Protein AF-A0A920SGZ5-F1 (afdb_monomer)

Structure (mmCIF, N/CA/C/O backbone):
data_AF-A0A920SGZ5-F1
#
_entry.id   AF-A0A920SGZ5-F1
#
loop_
_atom_site.group_PDB
_atom_site.id
_atom_site.type_symbol
_atom_site.label_atom_id
_atom_site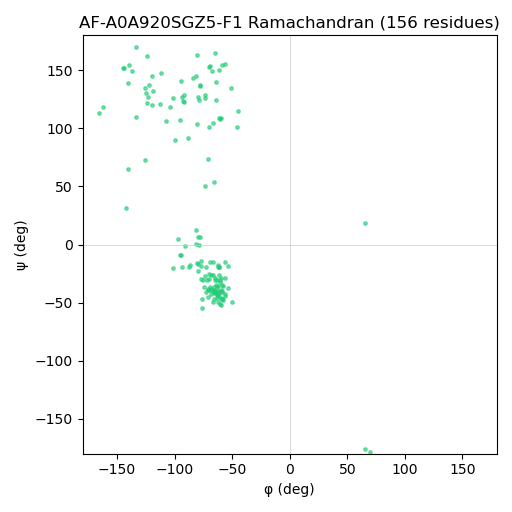.label_alt_id
_atom_site.label_comp_id
_atom_site.label_asym_id
_atom_site.label_entity_id
_atom_site.label_seq_id
_atom_site.pdbx_PDB_ins_code
_atom_site.Cartn_x
_atom_site.Cartn_y
_atom_site.Cartn_z
_atom_site.occupancy
_atom_site.B_iso_or_equiv
_atom_site.auth_seq_id
_atom_site.auth_comp_id
_atom_site.auth_asym_id
_atom_site.auth_atom_id
_atom_site.pdbx_PDB_model_num
ATOM 1 N N . MET A 1 1 ? 8.264 17.677 -46.700 1.00 37.19 1 MET A N 1
ATOM 2 C CA . MET A 1 1 ? 8.851 17.527 -45.348 1.00 37.19 1 MET A CA 1
ATOM 3 C C . MET A 1 1 ? 8.557 16.107 -44.858 1.00 37.19 1 MET A C 1
ATOM 5 O O . MET A 1 1 ? 7.499 15.854 -44.300 1.00 37.19 1 MET A O 1
ATOM 9 N N . GLY A 1 2 ? 9.407 15.138 -45.214 1.00 44.81 2 GLY A N 1
ATOM 10 C CA . GLY A 1 2 ? 9.166 13.717 -44.932 1.00 44.81 2 GLY A CA 1
ATOM 11 C C . GLY A 1 2 ? 9.522 13.365 -43.489 1.00 44.81 2 GLY A C 1
ATOM 12 O O . GLY A 1 2 ? 10.629 13.657 -43.044 1.00 44.81 2 GLY A O 1
ATOM 13 N N . ARG A 1 3 ? 8.592 12.747 -42.750 1.00 47.94 3 ARG A N 1
ATOM 14 C CA . ARG A 1 3 ? 8.849 12.191 -41.411 1.00 47.94 3 ARG A CA 1
ATOM 15 C C . ARG A 1 3 ? 9.943 11.124 -41.512 1.00 47.94 3 ARG A C 1
ATOM 17 O O . ARG A 1 3 ? 9.687 10.029 -42.004 1.00 47.94 3 ARG A O 1
ATOM 24 N N . TRP A 1 4 ? 11.136 11.419 -41.005 1.00 43.47 4 TRP A N 1
ATOM 25 C CA . TRP A 1 4 ? 12.161 10.408 -40.745 1.00 43.47 4 TRP A CA 1
ATOM 26 C C . TRP A 1 4 ? 11.648 9.506 -39.609 1.00 43.47 4 TRP A C 1
ATOM 28 O O . TRP A 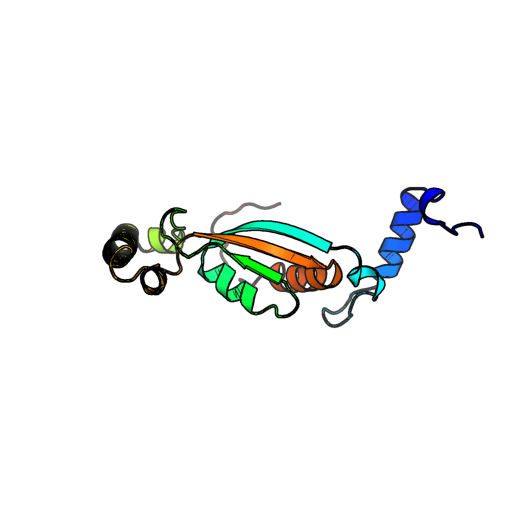1 4 ? 11.567 9.940 -38.460 1.00 43.47 4 TRP A O 1
ATOM 38 N N . ASN A 1 5 ? 11.206 8.284 -39.925 1.00 50.12 5 ASN A N 1
ATOM 39 C CA . ASN A 1 5 ? 10.776 7.295 -38.929 1.00 50.12 5 ASN A CA 1
ATOM 40 C C . ASN A 1 5 ? 11.545 5.973 -39.121 1.00 50.12 5 ASN A C 1
ATOM 42 O O . ASN A 1 5 ? 10.969 4.993 -39.601 1.00 50.12 5 ASN A O 1
ATOM 46 N N . PRO A 1 6 ? 12.844 5.937 -38.768 1.00 56.31 6 PRO A N 1
ATOM 47 C CA . PRO A 1 6 ? 13.728 4.792 -39.015 1.00 56.31 6 PRO A CA 1
ATOM 48 C C . PRO A 1 6 ? 13.273 3.515 -38.293 1.00 56.31 6 PRO A C 1
ATOM 50 O O . PRO A 1 6 ? 13.633 2.416 -38.695 1.00 56.31 6 PRO A O 1
ATOM 53 N N . GLY A 1 7 ? 12.430 3.626 -37.260 1.00 57.06 7 GLY A N 1
ATOM 54 C CA . GLY A 1 7 ? 11.961 2.471 -36.498 1.00 57.06 7 GLY A CA 1
ATOM 55 C C . GLY A 1 7 ? 11.033 1.533 -37.276 1.00 57.06 7 GLY A C 1
ATOM 56 O O . GLY A 1 7 ? 10.980 0.349 -36.956 1.00 57.06 7 GLY A O 1
ATOM 57 N N . ARG A 1 8 ? 10.308 2.012 -38.300 1.00 59.59 8 ARG A N 1
ATOM 58 C CA . ARG A 1 8 ? 9.318 1.192 -39.029 1.00 59.59 8 ARG A CA 1
ATOM 59 C C . ARG A 1 8 ? 9.939 0.150 -39.966 1.00 59.59 8 ARG A C 1
ATOM 61 O O . ARG A 1 8 ? 9.302 -0.873 -40.179 1.00 59.59 8 ARG A O 1
ATOM 68 N N . SER A 1 9 ? 11.148 0.385 -40.471 1.00 70.19 9 SER A N 1
ATOM 69 C CA . SER A 1 9 ? 11.858 -0.511 -41.398 1.00 70.19 9 SER A CA 1
ATOM 70 C C . SER A 1 9 ? 12.819 -1.487 -40.716 1.00 70.19 9 SER A C 1
ATOM 72 O O . SER A 1 9 ? 13.324 -2.383 -41.377 1.00 70.19 9 SER A O 1
ATOM 74 N N . MET A 1 10 ? 13.074 -1.327 -39.414 1.00 77.00 10 MET A N 1
ATOM 75 C CA . MET A 1 10 ? 13.952 -2.224 -38.660 1.00 77.00 10 MET A CA 1
ATOM 76 C C . MET A 1 10 ? 13.248 -3.535 -38.312 1.00 77.00 10 MET A C 1
ATOM 78 O O . MET A 1 10 ? 12.111 -3.534 -37.821 1.00 77.00 10 MET A O 1
ATOM 82 N N . THR A 1 11 ? 13.969 -4.635 -38.484 1.00 81.62 11 THR A N 1
ATOM 83 C CA . THR A 1 11 ? 13.609 -5.954 -37.960 1.00 81.62 11 THR A CA 1
ATOM 84 C C . THR A 1 11 ? 13.621 -5.960 -36.425 1.00 81.62 11 THR A C 1
ATOM 86 O O . THR A 1 11 ? 14.153 -5.056 -35.772 1.00 81.62 11 THR A O 1
ATOM 89 N N . VAL A 1 12 ? 13.012 -6.981 -35.814 1.00 81.19 12 VAL A N 1
ATOM 90 C CA . VAL A 1 12 ? 12.984 -7.128 -34.346 1.00 81.19 12 VAL A CA 1
ATOM 91 C C . VAL A 1 12 ? 14.404 -7.207 -33.769 1.00 81.19 12 VAL A C 1
ATOM 93 O O . VAL A 1 12 ? 14.684 -6.541 -32.775 1.00 81.19 12 VAL A O 1
ATOM 96 N N . GLU A 1 13 ? 15.314 -7.925 -34.429 1.00 79.44 13 GLU A N 1
ATOM 97 C CA . GLU A 1 13 ? 16.715 -8.071 -34.003 1.00 79.44 13 GLU A CA 1
ATOM 98 C C . GLU A 1 13 ? 17.506 -6.757 -34.044 1.00 79.44 13 GLU A C 1
ATOM 100 O O . GLU A 1 13 ? 18.239 -6.423 -33.107 1.00 79.44 13 GLU A O 1
ATOM 105 N N . GLU A 1 14 ? 17.310 -5.939 -35.079 1.00 78.56 14 GLU A N 1
ATOM 106 C CA . GLU A 1 14 ? 17.952 -4.623 -35.162 1.00 78.56 14 GLU A CA 1
ATOM 107 C C . GLU A 1 14 ? 17.436 -3.685 -34.062 1.00 78.56 14 GLU A C 1
ATOM 109 O O . GLU A 1 14 ? 18.209 -2.952 -33.439 1.00 78.56 14 GLU A O 1
ATOM 114 N N . ARG A 1 15 ? 16.129 -3.732 -33.758 1.00 77.31 15 ARG A N 1
ATOM 115 C CA . ARG A 1 15 ? 15.543 -2.958 -32.650 1.00 77.31 15 ARG A CA 1
ATOM 116 C C . ARG A 1 15 ? 16.081 -3.420 -31.296 1.00 77.31 15 ARG A C 1
ATOM 118 O O . ARG A 1 15 ? 16.379 -2.579 -30.449 1.00 77.31 15 ARG A O 1
ATOM 125 N N . LEU A 1 16 ? 16.232 -4.730 -31.092 1.00 77.50 16 LEU A N 1
ATOM 126 C CA . LEU A 1 16 ? 16.804 -5.298 -29.868 1.00 77.50 16 LEU A CA 1
ATOM 127 C C . LEU A 1 16 ? 18.270 -4.904 -29.690 1.00 77.50 16 LEU A C 1
ATOM 129 O O . LEU A 1 16 ? 18.665 -4.546 -28.583 1.00 77.50 16 LEU A O 1
ATOM 133 N N . TH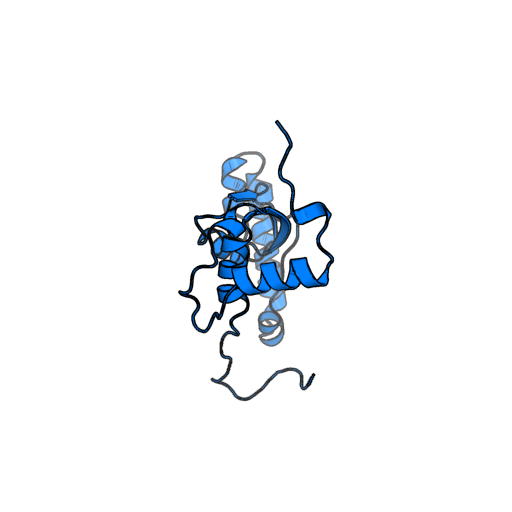R A 1 17 ? 19.055 -4.894 -30.765 1.00 78.88 17 THR A N 1
ATOM 134 C CA . THR A 1 17 ? 20.450 -4.429 -30.745 1.00 78.88 17 THR A CA 1
ATOM 135 C C . THR A 1 17 ? 20.547 -2.973 -30.288 1.00 78.88 17 THR A C 1
ATOM 137 O O . THR A 1 17 ? 21.318 -2.655 -29.381 1.00 78.88 17 THR A O 1
ATOM 140 N N . VAL A 1 18 ? 19.701 -2.093 -30.836 1.00 76.38 18 VAL A N 1
ATOM 141 C CA . VAL A 1 18 ? 19.641 -0.682 -30.421 1.00 76.38 18 VAL A CA 1
ATOM 142 C C . VAL A 1 18 ? 19.191 -0.539 -28.964 1.00 76.38 18 VAL A C 1
ATOM 144 O O . VAL A 1 18 ? 19.781 0.240 -28.217 1.00 76.38 18 VAL A O 1
ATOM 147 N N . LEU A 1 19 ? 18.192 -1.308 -28.522 1.00 73.75 19 LEU A N 1
ATOM 148 C CA . LEU A 1 19 ? 17.742 -1.300 -27.126 1.00 73.75 19 LEU A CA 1
ATOM 149 C C . LEU A 1 19 ? 18.843 -1.761 -26.160 1.00 73.75 19 LEU A C 1
ATOM 151 O O . LEU A 1 19 ? 19.060 -1.113 -25.138 1.00 73.75 19 LEU A O 1
ATOM 155 N N . ARG A 1 20 ? 19.575 -2.833 -26.489 1.00 73.44 20 ARG A N 1
ATOM 156 C CA . ARG A 1 20 ? 20.710 -3.324 -25.687 1.00 73.44 20 ARG A CA 1
ATOM 157 C C . ARG A 1 20 ? 21.820 -2.276 -25.597 1.00 73.44 20 ARG A C 1
ATOM 159 O O . ARG A 1 20 ? 22.315 -2.012 -24.504 1.00 73.44 20 ARG A O 1
ATOM 166 N N . ALA A 1 21 ? 22.135 -1.608 -26.707 1.00 72.25 21 ALA A N 1
ATOM 167 C CA . ALA A 1 21 ? 23.090 -0.503 -26.721 1.00 72.25 21 ALA A CA 1
ATOM 168 C C . ALA A 1 21 ? 22.631 0.691 -25.855 1.00 72.25 21 ALA A C 1
ATOM 170 O O . ALA A 1 21 ? 23.454 1.317 -25.192 1.00 72.25 21 ALA A O 1
ATOM 171 N N . MET A 1 22 ? 21.325 0.990 -25.805 1.00 65.62 22 MET A N 1
ATOM 172 C CA . MET A 1 22 ? 20.768 2.052 -24.948 1.00 65.62 22 MET A CA 1
ATOM 173 C C . MET A 1 22 ? 20.817 1.728 -23.447 1.00 65.62 22 MET A C 1
ATOM 175 O O . MET A 1 22 ? 20.896 2.650 -22.628 1.00 65.62 22 MET A O 1
ATOM 179 N N . VAL A 1 23 ? 20.739 0.446 -23.080 1.00 68.62 23 VAL A N 1
ATOM 180 C CA . VAL A 1 23 ? 20.884 -0.020 -21.690 1.00 68.62 23 VAL A CA 1
ATOM 181 C C . VAL A 1 23 ? 22.353 0.031 -21.247 1.00 68.62 23 VAL A C 1
ATOM 183 O O . VAL A 1 23 ? 22.620 0.422 -20.109 1.00 68.62 23 VAL A O 1
ATOM 186 N N . GLY A 1 24 ? 23.287 -0.281 -22.155 1.00 66.75 24 GLY A N 1
ATOM 187 C CA . GLY A 1 24 ? 24.735 -0.244 -21.922 1.00 66.75 24 GLY A CA 1
ATOM 188 C C . GLY A 1 24 ? 25.248 -1.340 -20.975 1.00 66.75 24 GLY A C 1
ATOM 189 O O . GLY A 1 24 ? 24.484 -2.169 -20.481 1.00 66.75 24 GLY A O 1
ATOM 190 N N . GLU A 1 25 ? 26.555 -1.339 -20.694 1.00 59.50 25 GLU A N 1
ATOM 191 C CA . GLU A 1 25 ? 27.167 -2.238 -19.705 1.00 59.50 25 GLU A CA 1
ATOM 192 C C . GLU A 1 25 ? 26.963 -1.698 -18.278 1.00 59.50 25 GLU A C 1
ATOM 194 O O . GLU A 1 25 ? 27.597 -0.736 -17.826 1.00 59.50 25 GLU A O 1
ATOM 199 N N . ARG A 1 26 ? 26.026 -2.308 -17.546 1.00 62.16 26 ARG A N 1
ATOM 200 C CA . ARG A 1 26 ? 25.672 -1.903 -16.179 1.00 62.16 26 ARG A CA 1
ATOM 201 C C . ARG A 1 26 ? 26.358 -2.811 -15.161 1.00 62.16 26 ARG A C 1
ATOM 203 O O . ARG A 1 26 ? 25.801 -3.814 -14.740 1.00 62.16 26 ARG A O 1
ATOM 210 N N . THR A 1 27 ? 27.560 -2.428 -14.739 1.00 58.94 27 THR A N 1
ATOM 211 C CA . THR A 1 27 ? 28.276 -3.069 -13.619 1.00 58.94 27 THR A CA 1
ATOM 212 C C . THR A 1 27 ? 27.901 -2.480 -12.255 1.00 58.94 27 THR A C 1
ATOM 214 O O . THR A 1 27 ? 28.145 -3.100 -11.224 1.00 58.94 27 THR A O 1
ATOM 217 N N . ASN A 1 28 ? 27.300 -1.282 -12.220 1.00 55.94 28 ASN A N 1
ATOM 218 C CA . ASN A 1 28 ? 26.947 -0.576 -10.989 1.00 55.94 28 ASN A CA 1
ATOM 219 C C . ASN A 1 28 ? 25.580 0.120 -11.101 1.00 55.94 28 ASN A C 1
ATOM 221 O O . ASN A 1 28 ? 25.312 0.817 -12.080 1.00 55.94 28 ASN A O 1
ATOM 225 N N . ARG A 1 29 ? 24.771 0.050 -10.035 1.00 57.38 29 ARG A N 1
ATOM 226 C CA . ARG A 1 29 ? 23.482 0.758 -9.867 1.00 57.38 29 ARG A CA 1
ATOM 227 C C . ARG A 1 29 ? 23.525 2.273 -10.078 1.00 57.38 29 ARG A C 1
ATOM 229 O O . ARG A 1 29 ? 22.492 2.913 -10.263 1.00 57.38 29 ARG A O 1
ATOM 236 N N . ARG A 1 30 ? 24.717 2.877 -10.021 1.00 57.03 30 ARG A N 1
ATOM 237 C CA . ARG A 1 30 ? 24.944 4.305 -10.295 1.00 57.03 30 ARG A CA 1
ATOM 238 C C . ARG A 1 30 ? 25.029 4.628 -11.789 1.00 57.03 30 ARG A C 1
ATOM 240 O O . ARG A 1 30 ? 24.897 5.799 -12.141 1.00 57.03 30 ARG A O 1
ATOM 247 N N . HIS A 1 31 ? 25.226 3.634 -12.659 1.00 63.22 31 HIS A N 1
ATOM 248 C CA . HIS A 1 31 ? 25.202 3.832 -14.108 1.00 63.22 31 HIS A CA 1
ATOM 249 C C . HIS A 1 31 ? 23.761 4.111 -14.532 1.00 63.22 31 HIS A C 1
ATOM 251 O O . HIS A 1 31 ? 22.923 3.205 -14.598 1.00 63.22 31 HIS A O 1
ATOM 257 N N . ARG A 1 32 ? 23.465 5.397 -14.752 1.00 58.84 32 ARG A N 1
ATOM 258 C CA . ARG A 1 32 ? 22.135 5.858 -15.146 1.00 58.84 32 ARG A CA 1
ATOM 259 C C . ARG A 1 32 ? 21.888 5.472 -16.609 1.00 58.84 32 ARG A C 1
ATOM 261 O O . ARG A 1 32 ? 22.691 5.866 -17.455 1.00 58.84 32 ARG A O 1
ATOM 268 N N . PRO A 1 33 ? 20.783 4.774 -16.924 1.00 65.50 33 PRO A N 1
ATOM 269 C CA . PRO A 1 33 ? 20.417 4.463 -18.305 1.00 65.50 33 PRO A CA 1
ATOM 270 C C . PRO A 1 33 ? 20.302 5.738 -19.149 1.00 65.50 33 PRO A C 1
ATOM 272 O O . PRO A 1 33 ? 20.024 6.800 -18.590 1.00 65.50 33 PRO A O 1
ATOM 275 N N . GLY A 1 34 ? 20.470 5.669 -20.473 1.00 67.81 34 GLY A N 1
ATOM 276 C CA . GLY A 1 34 ? 20.398 6.841 -21.365 1.00 67.81 34 GLY A CA 1
ATOM 277 C C . GLY A 1 34 ? 19.058 7.604 -21.314 1.00 67.81 34 GLY A C 1
ATOM 278 O O . GLY A 1 34 ? 18.023 7.036 -20.964 1.00 67.81 34 GLY A O 1
ATOM 279 N N . ARG A 1 35 ? 19.049 8.911 -21.655 1.00 71.81 35 ARG A N 1
ATOM 280 C CA . ARG A 1 35 ? 17.843 9.791 -21.553 1.00 71.81 35 ARG A CA 1
ATOM 281 C C . ARG A 1 35 ? 16.675 9.341 -22.428 1.00 71.81 35 ARG A C 1
ATOM 283 O O . ARG A 1 35 ? 15.535 9.684 -22.147 1.00 71.81 35 ARG A O 1
ATOM 290 N N . ALA A 1 36 ? 16.937 8.518 -23.440 1.00 72.94 36 ALA A N 1
ATOM 291 C CA . ALA A 1 36 ? 15.898 7.913 -24.267 1.00 72.94 36 ALA A CA 1
ATOM 292 C C . ALA A 1 36 ? 14.865 7.106 -23.450 1.00 72.94 36 ALA A C 1
ATOM 294 O O . ALA A 1 36 ? 13.698 7.059 -23.833 1.00 72.94 36 ALA A O 1
ATOM 295 N N . LEU A 1 37 ? 15.265 6.538 -22.305 1.00 72.69 37 LEU A N 1
ATOM 296 C CA . LEU A 1 37 ? 14.414 5.715 -21.437 1.00 72.69 37 LEU A CA 1
ATOM 297 C C . LEU A 1 37 ? 13.498 6.523 -20.499 1.00 72.69 37 LEU A C 1
ATOM 299 O O . LEU A 1 37 ? 12.725 5.933 -19.751 1.00 72.69 37 LEU A O 1
ATOM 303 N N . GLU A 1 38 ? 13.534 7.857 -20.556 1.00 77.50 38 GLU A N 1
ATOM 304 C CA . GLU A 1 38 ? 12.527 8.712 -19.900 1.00 77.50 38 GLU A CA 1
ATOM 305 C C . GLU A 1 38 ? 11.207 8.770 -20.684 1.00 77.50 38 GLU A C 1
ATOM 307 O O . GLU A 1 38 ? 10.184 9.151 -20.128 1.00 77.50 38 GLU A O 1
ATOM 312 N N . ARG A 1 39 ? 11.221 8.411 -21.976 1.00 77.94 39 ARG A N 1
ATOM 313 C CA . ARG A 1 39 ? 10.049 8.507 -22.860 1.00 77.94 39 ARG A CA 1
ATOM 314 C C . ARG A 1 39 ? 8.996 7.413 -22.655 1.00 77.94 39 ARG A C 1
ATOM 316 O O . ARG A 1 39 ? 7.820 7.762 -22.644 1.00 77.94 39 ARG A O 1
ATOM 323 N N . PRO A 1 40 ? 9.348 6.116 -22.565 1.00 83.50 40 PRO A N 1
ATOM 324 C CA . PRO A 1 40 ? 8.346 5.089 -22.308 1.00 83.50 40 PRO A CA 1
ATOM 325 C C . PRO A 1 40 ? 7.893 5.154 -20.849 1.00 83.50 40 PRO A C 1
ATOM 327 O O . PRO A 1 40 ? 8.722 5.137 -19.935 1.00 83.50 40 PRO A O 1
ATOM 330 N N . SER A 1 41 ? 6.578 5.209 -20.650 1.00 82.81 41 SER A N 1
ATOM 331 C CA . SER A 1 41 ? 5.939 5.184 -19.339 1.00 82.81 41 SER A CA 1
ATOM 332 C C . SER A 1 41 ? 5.151 3.898 -19.117 1.00 82.81 41 SER A C 1
ATOM 334 O O . SER A 1 41 ? 4.591 3.315 -20.046 1.00 82.81 41 SER A O 1
ATOM 336 N N . TYR A 1 42 ? 5.119 3.460 -17.863 1.00 85.94 42 TYR A N 1
ATOM 337 C CA . TYR A 1 42 ? 4.382 2.293 -17.407 1.00 85.94 42 TYR A CA 1
ATOM 338 C C . TYR A 1 42 ? 3.399 2.698 -16.322 1.00 85.94 42 TYR A C 1
ATOM 340 O O . TYR A 1 42 ? 3.739 3.467 -15.420 1.00 85.94 42 TYR A O 1
ATOM 348 N N . ARG A 1 43 ? 2.189 2.150 -16.406 1.00 88.56 43 ARG A N 1
ATOM 349 C CA . ARG A 1 43 ? 1.126 2.356 -15.431 1.00 88.56 43 ARG A CA 1
ATOM 350 C C . ARG A 1 43 ? 0.669 0.996 -14.920 1.00 88.56 43 ARG A C 1
ATOM 352 O O . ARG A 1 43 ? 0.256 0.157 -15.716 1.00 88.56 43 ARG A O 1
ATOM 359 N N . PHE A 1 44 ? 0.755 0.797 -13.612 1.00 87.00 44 PHE A N 1
ATOM 360 C CA . PHE A 1 44 ? 0.347 -0.429 -12.936 1.00 87.00 44 PHE A CA 1
ATOM 361 C C . PHE A 1 44 ? -0.749 -0.122 -11.923 1.00 87.00 44 PHE A C 1
ATOM 363 O O . PHE A 1 44 ? -0.732 0.932 -11.290 1.00 87.00 44 PHE A O 1
ATOM 370 N N . ASP A 1 45 ? -1.682 -1.052 -11.777 1.00 91.06 45 ASP A N 1
ATOM 371 C CA . ASP A 1 45 ? -2.637 -1.096 -10.676 1.00 91.06 45 ASP A CA 1
ATOM 372 C C . ASP A 1 45 ? -2.174 -2.196 -9.724 1.00 91.06 45 ASP A C 1
ATOM 374 O O . ASP A 1 45 ? -2.009 -3.348 -10.136 1.00 91.06 45 ASP A O 1
ATOM 378 N N . VAL A 1 46 ? -1.861 -1.816 -8.489 1.00 88.94 46 VAL A N 1
ATOM 379 C CA . VAL A 1 46 ? -1.205 -2.683 -7.515 1.00 88.94 46 VAL A CA 1
ATOM 380 C C . VAL A 1 46 ? -2.044 -2.734 -6.251 1.00 88.94 46 VAL A C 1
ATOM 382 O O . VAL A 1 46 ? -2.409 -1.7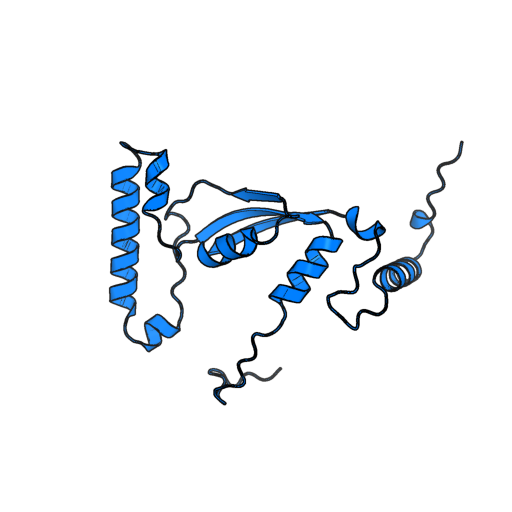07 -5.683 1.00 88.94 46 VAL A O 1
ATOM 385 N N . LEU A 1 47 ? -2.304 -3.954 -5.787 1.00 90.62 47 LEU A N 1
ATOM 386 C CA . LEU A 1 47 ? -2.861 -4.227 -4.472 1.00 90.62 47 LEU A CA 1
ATOM 387 C C . LEU A 1 47 ? -1.751 -4.828 -3.602 1.00 90.62 47 LEU A C 1
ATOM 389 O O . LEU A 1 47 ? -1.371 -5.981 -3.800 1.00 90.62 47 LEU A O 1
ATOM 393 N N . SER A 1 48 ? -1.211 -4.055 -2.659 1.00 89.81 48 SER A N 1
ATOM 394 C CA . SER A 1 48 ? -0.156 -4.519 -1.740 1.00 89.81 48 SER A CA 1
ATOM 395 C C . SER A 1 48 ? -0.460 -4.139 -0.298 1.00 89.81 48 SER A C 1
ATOM 397 O O . SER A 1 48 ? -1.365 -3.350 -0.048 1.00 89.81 48 SER A O 1
ATOM 399 N N . ASP A 1 49 ? 0.297 -4.670 0.662 1.00 88.12 49 ASP A N 1
ATOM 400 C CA . ASP A 1 49 ? 0.211 -4.225 2.053 1.00 88.12 49 ASP A CA 1
ATOM 401 C C . ASP A 1 49 ? 0.580 -2.737 2.189 1.00 88.12 49 ASP A C 1
ATOM 403 O O . ASP A 1 49 ? 1.370 -2.180 1.410 1.00 88.12 49 ASP A O 1
ATOM 407 N N . TYR A 1 50 ? -0.015 -2.085 3.186 1.00 87.75 50 TYR A N 1
ATOM 408 C CA . TYR A 1 50 ? 0.183 -0.664 3.439 1.00 87.75 50 TYR A CA 1
ATOM 409 C C . TYR A 1 50 ? 1.635 -0.345 3.844 1.00 87.75 50 TYR A C 1
ATOM 411 O O . TYR A 1 50 ? 2.160 0.720 3.508 1.00 87.75 50 TYR A O 1
ATOM 419 N N . GLY A 1 51 ? 2.328 -1.284 4.496 1.00 85.31 51 GLY A N 1
ATOM 420 C CA . GLY A 1 51 ? 3.754 -1.173 4.810 1.00 85.31 51 GLY A CA 1
ATOM 421 C C . GLY A 1 51 ? 4.634 -1.029 3.563 1.00 85.31 51 GLY A C 1
ATOM 422 O O . GLY A 1 51 ? 5.416 -0.078 3.460 1.00 85.31 51 GLY A O 1
ATOM 423 N N . ALA A 1 52 ? 4.478 -1.927 2.591 1.00 84.88 52 ALA A N 1
ATOM 424 C CA . ALA A 1 52 ? 5.191 -1.894 1.319 1.00 84.88 52 ALA A CA 1
ATOM 425 C C . ALA A 1 52 ? 4.866 -0.629 0.522 1.00 84.88 52 ALA A C 1
ATOM 427 O O . ALA A 1 52 ? 5.772 0.014 -0.015 1.00 84.88 52 ALA A O 1
ATOM 428 N N . PHE A 1 53 ? 3.598 -0.215 0.509 1.00 86.88 53 PHE A N 1
ATOM 429 C CA . PHE A 1 53 ? 3.176 1.036 -0.114 1.00 86.88 53 PHE A CA 1
ATOM 430 C C . PHE A 1 53 ? 3.892 2.256 0.485 1.00 86.88 53 PHE A C 1
ATOM 432 O O . PHE A 1 53 ? 4.460 3.076 -0.243 1.00 86.88 53 PHE A O 1
ATOM 439 N N . ARG A 1 54 ? 3.947 2.355 1.818 1.00 85.81 54 ARG A N 1
ATOM 440 C CA . ARG A 1 54 ? 4.657 3.439 2.512 1.00 85.81 54 ARG A CA 1
ATOM 441 C C . ARG A 1 54 ? 6.147 3.460 2.178 1.00 85.81 54 ARG A C 1
ATOM 443 O O . ARG A 1 54 ? 6.765 4.524 2.132 1.00 85.81 54 ARG A O 1
ATOM 450 N N . ASP A 1 55 ? 6.736 2.298 1.931 1.00 84.00 55 ASP A N 1
ATOM 451 C CA . ASP A 1 55 ? 8.130 2.210 1.522 1.00 84.00 55 ASP A CA 1
ATOM 452 C C . ASP A 1 55 ? 8.338 2.575 0.038 1.00 84.00 55 ASP A C 1
ATOM 454 O O . ASP A 1 55 ? 9.373 3.139 -0.329 1.00 84.00 55 ASP A O 1
ATOM 458 N N . LEU A 1 56 ? 7.348 2.336 -0.828 1.00 81.38 56 LEU A N 1
ATOM 459 C CA . LEU A 1 56 ? 7.359 2.795 -2.221 1.00 81.38 56 LEU A CA 1
ATOM 460 C C . LEU A 1 56 ? 7.305 4.318 -2.333 1.00 81.38 56 LEU A C 1
ATOM 462 O O . LEU A 1 56 ? 8.040 4.868 -3.153 1.00 81.38 56 LEU A O 1
ATOM 466 N N . GLN A 1 57 ? 6.569 5.004 -1.452 1.00 82.38 57 GLN A N 1
ATOM 467 C CA . GLN A 1 57 ? 6.512 6.475 -1.406 1.00 82.38 57 GLN A CA 1
ATOM 468 C C . GLN A 1 57 ? 7.884 7.156 -1.235 1.00 82.38 57 GLN A C 1
ATOM 470 O O . GLN A 1 57 ? 8.031 8.349 -1.498 1.00 82.38 57 GLN A O 1
ATOM 475 N N . ARG A 1 58 ? 8.931 6.419 -0.836 1.00 81.94 58 ARG A N 1
ATOM 476 C CA . ARG A 1 58 ? 10.307 6.942 -0.794 1.00 81.94 58 ARG A CA 1
ATOM 477 C C . ARG A 1 58 ? 10.881 7.250 -2.187 1.00 81.94 58 ARG A C 1
ATOM 479 O O . ARG A 1 58 ? 11.881 7.963 -2.282 1.00 81.94 58 ARG A O 1
ATOM 486 N N . HIS A 1 59 ? 10.263 6.756 -3.260 1.00 78.50 59 HIS A N 1
ATOM 487 C CA . HIS A 1 59 ? 10.695 6.967 -4.641 1.00 78.50 59 HIS A CA 1
ATOM 488 C C . HIS A 1 59 ? 10.066 8.239 -5.216 1.00 78.50 59 HIS A C 1
ATOM 490 O O . HIS A 1 59 ? 8.988 8.224 -5.796 1.00 78.50 59 HIS A O 1
ATOM 496 N N . ARG A 1 60 ? 10.776 9.360 -5.069 1.00 72.56 60 ARG A N 1
ATOM 497 C CA . ARG A 1 60 ? 10.251 10.706 -5.362 1.00 72.56 60 ARG A CA 1
ATOM 498 C C . ARG A 1 60 ? 9.995 11.036 -6.838 1.00 72.56 60 ARG A C 1
ATOM 500 O O . ARG A 1 60 ? 9.344 12.038 -7.094 1.00 72.56 60 ARG A O 1
ATOM 507 N N . MET A 1 61 ? 10.523 10.266 -7.795 1.00 72.06 61 MET A N 1
ATOM 508 C CA . MET A 1 61 ? 10.268 10.521 -9.227 1.00 72.06 61 MET A CA 1
ATOM 509 C C . MET A 1 61 ? 9.047 9.765 -9.776 1.00 72.06 61 MET A C 1
ATOM 511 O O . MET A 1 61 ? 8.684 9.932 -10.931 1.00 72.06 61 MET A O 1
ATOM 515 N N . MET A 1 62 ? 8.383 8.967 -8.940 1.00 77.75 62 MET A N 1
ATOM 516 C CA . MET A 1 62 ? 7.202 8.197 -9.310 1.00 77.75 62 MET A CA 1
ATOM 517 C C . MET A 1 62 ? 5.927 8.953 -8.957 1.00 77.75 62 MET A C 1
ATOM 519 O O . MET A 1 62 ? 5.832 9.558 -7.891 1.00 77.75 62 MET A O 1
ATOM 523 N N . THR A 1 63 ? 4.927 8.871 -9.831 1.00 83.06 63 THR A N 1
ATOM 524 C CA . THR A 1 63 ? 3.582 9.360 -9.522 1.00 83.06 63 THR A CA 1
ATOM 525 C C . THR A 1 63 ? 2.765 8.206 -8.963 1.00 83.06 63 THR A C 1
ATOM 527 O O . THR A 1 63 ? 2.638 7.164 -9.609 1.00 83.06 63 THR A O 1
ATOM 530 N N . ILE A 1 64 ? 2.229 8.388 -7.761 1.00 86.81 64 ILE A N 1
ATOM 531 C CA . ILE A 1 64 ? 1.406 7.397 -7.076 1.00 86.81 64 ILE A CA 1
ATOM 532 C C . ILE A 1 64 ? 0.068 8.049 -6.755 1.00 86.81 64 ILE A C 1
ATOM 534 O O . ILE A 1 64 ? 0.037 9.113 -6.142 1.00 86.81 64 ILE A O 1
ATOM 538 N N . ASP A 1 65 ? -1.011 7.397 -7.164 1.00 88.00 65 ASP A N 1
ATOM 539 C CA . ASP A 1 65 ? -2.381 7.765 -6.815 1.00 88.00 65 ASP A CA 1
ATOM 540 C C . ASP A 1 65 ? -2.998 6.589 -6.058 1.00 88.00 65 ASP A C 1
ATOM 542 O O . ASP A 1 65 ? -2.824 5.442 -6.467 1.00 88.00 65 ASP A O 1
ATOM 546 N N . TRP A 1 66 ? -3.643 6.827 -4.922 1.00 88.06 66 TRP A N 1
ATOM 547 C CA . TRP A 1 66 ? -4.130 5.755 -4.058 1.00 88.06 66 TRP A CA 1
ATOM 548 C C . TRP A 1 66 ? -5.529 6.042 -3.538 1.00 88.06 66 TRP A C 1
ATOM 550 O O . TRP A 1 66 ? -5.925 7.184 -3.318 1.00 88.06 66 TRP A O 1
ATOM 560 N N . GLN A 1 67 ? -6.279 4.965 -3.322 1.00 87.31 67 GLN A N 1
ATOM 561 C CA . GLN A 1 67 ? -7.604 5.045 -2.723 1.00 87.31 67 GLN A CA 1
ATOM 562 C C . GLN A 1 67 ? -7.500 5.417 -1.245 1.00 87.31 67 GLN A C 1
ATOM 564 O O . GLN A 1 67 ? -6.514 5.089 -0.583 1.00 87.31 67 GLN A O 1
ATOM 569 N N . ARG A 1 68 ? -8.541 6.060 -0.706 1.00 88.19 68 ARG A N 1
ATOM 570 C CA . ARG A 1 68 ? -8.637 6.300 0.738 1.00 88.19 68 ARG A CA 1
ATOM 571 C C . ARG A 1 68 ? -8.416 4.983 1.486 1.00 88.19 68 ARG A C 1
ATOM 573 O O . ARG A 1 68 ? -8.955 3.952 1.089 1.00 88.19 68 ARG A O 1
ATOM 580 N N . LEU A 1 69 ? -7.603 5.022 2.540 1.00 89.75 69 LEU A N 1
ATOM 581 C CA . LEU A 1 69 ? -7.292 3.820 3.301 1.00 89.75 69 LEU A CA 1
ATOM 582 C C . LEU A 1 69 ? -8.560 3.277 3.956 1.00 89.75 69 LEU A C 1
ATOM 584 O O . LEU A 1 69 ? -9.194 4.003 4.723 1.00 89.75 69 LEU A O 1
ATOM 588 N N . SER A 1 70 ? -8.865 2.011 3.678 1.00 90.88 70 SER A N 1
ATOM 589 C CA . SER A 1 70 ? -9.962 1.267 4.287 1.00 90.88 70 SER A CA 1
ATOM 590 C C . SER A 1 70 ? -9.538 -0.176 4.600 1.00 90.88 70 SER A C 1
ATOM 592 O O . SER A 1 70 ? -8.635 -0.719 3.951 1.00 90.88 70 SER A O 1
ATOM 594 N N . PRO A 1 71 ? -10.181 -0.827 5.583 1.00 92.12 71 PRO A N 1
ATOM 595 C CA . PRO A 1 71 ? -9.920 -2.222 5.932 1.00 92.12 71 PRO A CA 1
ATOM 596 C C . PRO A 1 71 ? -10.574 -3.241 4.969 1.00 92.12 71 PRO A C 1
ATOM 598 O O . PRO A 1 71 ? -10.529 -4.450 5.231 1.00 92.12 71 PRO A O 1
ATOM 601 N N . ASP A 1 72 ? -11.181 -2.796 3.864 1.00 91.75 72 ASP A N 1
ATOM 602 C CA . ASP A 1 72 ? -12.024 -3.626 2.980 1.00 91.75 72 ASP A CA 1
ATOM 603 C C . ASP A 1 72 ? -11.230 -4.639 2.153 1.00 91.75 72 ASP A C 1
ATOM 605 O O . ASP A 1 72 ? -11.697 -5.739 1.867 1.00 91.75 72 ASP A O 1
ATOM 609 N N . HIS A 1 73 ? -9.986 -4.308 1.808 1.00 88.56 73 HIS A N 1
ATOM 610 C CA . HIS A 1 73 ? -9.113 -5.161 0.996 1.00 88.56 73 HIS A CA 1
ATOM 611 C C . HIS A 1 73 ? -8.444 -6.299 1.799 1.00 88.56 73 HIS A C 1
ATOM 613 O O . HIS A 1 73 ? -7.578 -7.025 1.291 1.00 88.56 73 HIS A O 1
ATOM 619 N N . GLY A 1 74 ? -8.827 -6.453 3.071 1.00 91.94 74 GLY A N 1
ATOM 620 C CA . GLY A 1 74 ? -8.265 -7.429 3.998 1.00 91.94 74 GLY A CA 1
ATOM 621 C C . GLY A 1 74 ? -6.793 -7.173 4.321 1.00 91.94 74 GLY A C 1
ATOM 622 O O . GLY A 1 74 ? -6.187 -6.202 3.869 1.00 91.94 74 GLY A O 1
ATOM 623 N N . TYR A 1 75 ? -6.193 -8.073 5.095 1.00 91.38 75 TYR A N 1
ATOM 624 C CA . TYR A 1 75 ? -4.796 -7.975 5.521 1.00 91.38 75 TYR A CA 1
ATOM 625 C C . TYR A 1 75 ? -3.986 -9.216 5.139 1.00 91.38 75 TYR A C 1
ATOM 627 O O . TYR A 1 75 ? -4.540 -10.265 4.789 1.00 91.38 75 TYR A O 1
ATOM 635 N N . VAL A 1 76 ? -2.662 -9.075 5.145 1.00 88.56 76 VAL A N 1
ATOM 636 C CA . VAL A 1 76 ? -1.721 -10.195 5.021 1.00 88.56 76 VAL A CA 1
ATOM 637 C C . VAL A 1 76 ? -1.202 -10.513 6.415 1.00 88.56 76 VAL A C 1
ATOM 639 O O . VAL A 1 76 ? -0.679 -9.628 7.092 1.00 88.56 76 VAL A O 1
ATOM 642 N N . ARG A 1 77 ? -1.321 -11.772 6.836 1.00 88.69 77 ARG A N 1
ATOM 643 C CA . ARG A 1 77 ? -0.627 -12.264 8.024 1.00 88.69 77 ARG A CA 1
ATOM 644 C C . ARG A 1 77 ? 0.726 -12.851 7.600 1.00 88.69 77 ARG A C 1
ATOM 646 O O . ARG A 1 77 ? 0.731 -13.738 6.746 1.00 88.69 77 ARG A O 1
ATOM 653 N N . PRO A 1 78 ? 1.855 -12.362 8.138 1.00 87.94 78 PRO A N 1
ATOM 654 C CA . PRO A 1 78 ? 3.155 -12.983 7.904 1.00 87.94 78 PRO A CA 1
ATOM 655 C C . PRO A 1 78 ? 3.203 -14.402 8.501 1.00 87.94 78 PRO A C 1
ATOM 657 O O . PRO A 1 78 ? 2.699 -14.584 9.613 1.00 87.94 78 PRO A O 1
ATOM 660 N N . PRO A 1 79 ? 3.805 -15.396 7.822 1.00 88.44 79 PRO A N 1
ATOM 661 C CA . PRO A 1 79 ? 3.882 -16.774 8.321 1.00 88.44 79 PRO A CA 1
ATOM 662 C C . PRO A 1 79 ? 4.605 -16.878 9.672 1.00 88.44 79 PRO A C 1
ATOM 664 O O . PRO A 1 79 ? 4.255 -17.717 10.497 1.00 88.44 79 PRO A O 1
ATOM 667 N N . GLU A 1 80 ? 5.536 -15.968 9.959 1.00 90.19 80 GLU A N 1
ATOM 668 C CA . GLU A 1 80 ? 6.258 -15.893 11.232 1.00 90.19 80 GLU A CA 1
ATOM 669 C C . GLU A 1 80 ? 5.316 -15.653 12.428 1.00 90.19 80 GLU A C 1
ATOM 671 O O . GLU A 1 80 ? 5.621 -16.038 13.556 1.00 90.19 80 GLU A O 1
ATOM 676 N N . VAL A 1 81 ? 4.153 -15.027 12.202 1.00 89.62 81 VAL A N 1
ATOM 677 C CA . VAL A 1 81 ? 3.122 -14.822 13.236 1.00 89.62 81 VAL A CA 1
ATOM 678 C C . VAL A 1 81 ? 2.438 -16.139 13.594 1.00 89.62 81 VAL A C 1
ATOM 680 O O . VAL A 1 81 ? 2.143 -16.377 14.770 1.00 89.62 81 VAL A O 1
ATOM 683 N N . ASP A 1 82 ? 2.196 -16.993 12.599 1.00 89.12 82 ASP A N 1
ATOM 684 C CA . ASP A 1 82 ? 1.611 -18.315 12.812 1.00 89.12 82 ASP A CA 1
ATOM 685 C C . ASP A 1 82 ? 2.635 -19.257 13.460 1.00 89.12 82 ASP A C 1
ATOM 687 O O . ASP A 1 82 ? 2.304 -19.942 14.427 1.00 89.12 82 ASP A O 1
ATOM 691 N N . GLU A 1 83 ? 3.899 -19.212 13.025 1.00 91.81 83 GLU A N 1
ATOM 692 C CA . GLU A 1 83 ? 5.008 -19.949 13.654 1.00 91.81 83 GLU A CA 1
ATOM 693 C C . GLU A 1 83 ? 5.205 -19.566 15.130 1.00 91.81 83 GLU A C 1
ATOM 695 O O . GLU A 1 83 ? 5.505 -20.418 15.966 1.00 91.81 83 GLU A O 1
ATOM 700 N N . ALA A 1 84 ? 4.980 -18.296 15.477 1.00 92.62 84 ALA A N 1
ATOM 701 C CA . ALA A 1 84 ? 5.026 -17.808 16.854 1.00 92.62 84 ALA A CA 1
ATOM 702 C C . ALA A 1 84 ? 3.762 -18.135 17.680 1.00 92.62 84 ALA A C 1
ATOM 704 O O . ALA A 1 84 ? 3.677 -17.740 18.845 1.00 92.62 84 ALA A O 1
ATOM 705 N N . GLY A 1 85 ? 2.754 -18.798 17.097 1.00 92.31 85 GLY A N 1
ATOM 706 C CA . GLY A 1 85 ? 1.476 -19.089 17.757 1.00 92.31 85 GLY A CA 1
ATOM 707 C C . GLY A 1 85 ? 0.649 -17.839 18.084 1.00 92.31 85 GLY A C 1
ATOM 708 O O . GLY A 1 85 ? -0.238 -17.877 18.937 1.00 92.31 85 GLY A O 1
ATOM 709 N N . ALA A 1 86 ? 0.940 -16.709 17.433 1.00 93.38 86 ALA A N 1
ATOM 710 C CA . ALA A 1 86 ? 0.342 -15.409 17.724 1.00 93.38 86 ALA A CA 1
ATOM 711 C C . ALA A 1 86 ? -0.834 -15.049 16.797 1.00 93.38 86 ALA A C 1
ATOM 713 O O . ALA A 1 86 ? -1.384 -13.954 16.929 1.00 93.38 86 ALA A O 1
ATOM 714 N N . GLY A 1 87 ? -1.258 -15.956 15.907 1.00 92.94 87 GLY A N 1
ATOM 715 C CA . GLY A 1 87 ? -2.315 -15.723 14.912 1.00 92.94 87 GLY A CA 1
ATOM 716 C C . GLY A 1 87 ? -3.604 -15.138 15.499 1.00 92.94 87 GLY A C 1
ATOM 717 O O . GLY A 1 87 ? -4.048 -14.082 15.065 1.00 92.94 87 GLY A O 1
ATOM 718 N N . GLY A 1 88 ? -4.145 -15.726 16.573 1.00 93.12 88 GLY A N 1
ATOM 719 C CA . GLY A 1 88 ? -5.373 -15.210 17.198 1.00 93.12 88 GLY A CA 1
ATOM 720 C C . GLY A 1 88 ? -5.223 -13.807 17.807 1.00 93.12 88 GLY A C 1
ATOM 721 O O . GLY A 1 88 ? -6.141 -12.992 17.741 1.00 93.12 88 GLY A O 1
ATOM 722 N N . ARG A 1 89 ? -4.045 -13.479 18.360 1.00 93.88 89 ARG A N 1
ATOM 723 C CA . ARG A 1 89 ? -3.760 -12.121 18.865 1.00 93.88 89 ARG A CA 1
ATOM 724 C C . ARG A 1 89 ? -3.643 -11.115 17.723 1.00 93.88 89 ARG A C 1
ATOM 726 O O . ARG A 1 89 ? -4.048 -9.966 17.886 1.00 93.88 89 ARG A O 1
ATOM 733 N N . PHE A 1 90 ? -3.077 -11.544 16.599 1.00 93.38 90 PHE A N 1
ATOM 734 C CA . PHE A 1 90 ? -2.957 -10.735 15.395 1.00 93.38 90 PHE A CA 1
ATOM 735 C C . PHE A 1 90 ? -4.335 -10.425 14.805 1.00 93.38 90 PHE A C 1
ATOM 737 O O . PHE A 1 90 ? -4.639 -9.260 14.561 1.00 93.38 90 PHE A O 1
ATOM 744 N N . ASP A 1 91 ? -5.196 -11.431 14.678 1.00 94.06 91 ASP A N 1
ATOM 745 C CA . ASP A 1 91 ? -6.543 -11.269 14.122 1.00 94.06 91 ASP A CA 1
ATOM 746 C C . ASP A 1 91 ? -7.398 -10.347 14.982 1.00 94.06 91 ASP A C 1
ATOM 748 O O . ASP A 1 91 ? -7.954 -9.378 14.475 1.00 94.06 91 ASP A O 1
ATOM 752 N N . SER A 1 92 ? -7.380 -10.549 16.301 1.00 95.12 92 SER A N 1
ATOM 753 C CA . SER A 1 92 ? -8.068 -9.663 17.244 1.00 95.12 92 SER A CA 1
ATOM 754 C C . SER A 1 92 ? -7.544 -8.218 17.195 1.00 95.12 92 SER A C 1
ATOM 756 O O . SER A 1 92 ? -8.279 -7.260 17.444 1.00 95.12 92 SER A O 1
ATOM 758 N N . ALA A 1 93 ? -6.262 -8.003 16.877 1.00 94.75 93 ALA A N 1
ATOM 759 C CA . ALA A 1 93 ? -5.740 -6.656 16.653 1.00 94.75 93 ALA A CA 1
ATOM 760 C C . ALA A 1 93 ? -6.261 -6.045 15.341 1.00 94.75 93 ALA A C 1
ATOM 762 O O . ALA A 1 93 ? -6.587 -4.858 15.320 1.00 94.75 93 ALA A O 1
ATOM 763 N N . MET A 1 94 ? -6.369 -6.839 14.272 1.00 95.00 94 MET A N 1
ATOM 764 C CA . MET A 1 94 ? -6.907 -6.382 12.987 1.00 95.00 94 MET A CA 1
AT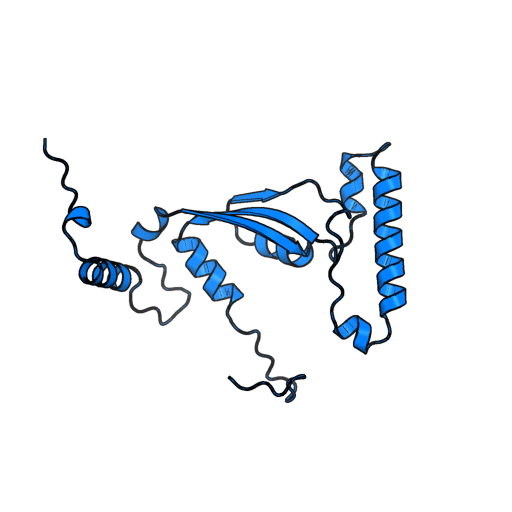OM 765 C C . MET A 1 94 ? -8.410 -6.093 13.057 1.00 95.00 94 MET A C 1
ATOM 767 O O . MET A 1 94 ? -8.853 -5.094 12.496 1.00 95.00 94 MET A O 1
ATOM 771 N N . GLU A 1 95 ? -9.177 -6.910 13.779 1.00 95.44 95 GLU A N 1
ATOM 772 C CA . GLU A 1 95 ? -10.607 -6.689 14.033 1.00 95.44 95 GLU A CA 1
ATOM 773 C C . GLU A 1 95 ? -10.834 -5.370 14.771 1.00 95.44 95 GLU A C 1
ATOM 775 O O . GLU A 1 95 ? -11.526 -4.501 14.256 1.00 95.44 95 GLU A O 1
ATOM 780 N N . ARG A 1 96 ? -10.129 -5.133 15.886 1.00 95.81 96 ARG A N 1
ATOM 781 C CA . ARG A 1 96 ? -10.220 -3.853 16.615 1.00 95.81 96 ARG A CA 1
ATOM 782 C C . ARG A 1 96 ? -9.862 -2.640 15.754 1.00 95.81 96 ARG A C 1
ATOM 784 O O . ARG A 1 96 ? -10.431 -1.568 15.932 1.00 95.81 96 ARG A O 1
ATOM 791 N N . SER A 1 97 ? -8.899 -2.794 14.846 1.00 95.19 97 SER A N 1
ATOM 792 C CA . SER A 1 97 ? -8.508 -1.746 13.895 1.00 95.19 97 SER A CA 1
ATOM 793 C C . SER A 1 97 ? -9.626 -1.449 12.887 1.00 95.19 97 SER A C 1
ATOM 795 O O . SER A 1 97 ? -9.873 -0.278 12.600 1.00 95.19 97 SER A O 1
ATOM 797 N N . ARG A 1 98 ? -10.333 -2.480 12.398 1.00 95.69 98 ARG A N 1
ATOM 798 C CA . ARG A 1 98 ? -11.523 -2.326 11.547 1.00 95.69 98 ARG A CA 1
ATOM 799 C C . ARG A 1 98 ? -12.680 -1.686 12.313 1.00 95.69 98 ARG A C 1
ATOM 801 O O . ARG A 1 98 ? -13.207 -0.686 11.846 1.00 95.69 98 ARG A O 1
ATOM 808 N N . ASP A 1 99 ? -13.009 -2.189 13.499 1.00 96.00 99 ASP A N 1
ATOM 809 C CA . ASP A 1 99 ? -14.125 -1.670 14.299 1.00 96.00 99 ASP A CA 1
ATOM 810 C C . ASP A 1 99 ? -13.935 -0.185 14.634 1.00 96.00 99 ASP A C 1
ATOM 812 O O . ASP A 1 99 ? -14.870 0.612 14.556 1.00 96.00 99 ASP A O 1
ATOM 816 N N . LEU A 1 100 ? -12.698 0.213 14.960 1.00 95.12 100 LEU A N 1
ATOM 817 C CA . LEU A 1 100 ? -12.361 1.613 15.195 1.00 95.12 100 LEU A CA 1
ATOM 818 C C . LEU A 1 100 ? -12.494 2.457 13.922 1.00 95.12 100 LEU A C 1
ATOM 820 O O . LEU A 1 100 ? -12.993 3.577 13.992 1.00 95.12 100 LEU A O 1
ATOM 824 N N . HIS A 1 101 ? -12.046 1.949 12.771 1.00 95.50 101 HIS A N 1
ATOM 825 C CA . HIS A 1 101 ? -12.226 2.639 11.494 1.00 95.50 101 HIS A CA 1
ATOM 826 C C . HIS A 1 101 ? -13.714 2.878 11.203 1.00 95.50 101 HIS A C 1
ATOM 828 O O . HIS A 1 101 ? -14.098 4.000 10.876 1.00 95.50 101 HIS A O 1
ATOM 834 N N . ASP A 1 102 ? -14.550 1.857 11.382 1.00 94.94 102 ASP A N 1
ATOM 835 C CA . ASP A 1 102 ? -15.978 1.923 11.070 1.00 94.94 102 ASP A CA 1
ATOM 836 C C . ASP A 1 102 ? -16.719 2.869 12.025 1.00 94.94 102 ASP A C 1
ATOM 838 O O . ASP A 1 102 ? -17.538 3.675 11.584 1.00 94.94 102 ASP A O 1
ATOM 842 N N . ALA A 1 103 ? -16.353 2.873 13.312 1.00 95.44 103 ALA A N 1
ATOM 843 C CA . ALA A 1 103 ? -16.876 3.824 14.293 1.00 95.44 103 ALA A CA 1
ATOM 844 C C . ALA A 1 103 ? -16.480 5.286 14.002 1.00 95.44 103 ALA A C 1
ATOM 846 O O . ALA A 1 103 ? -17.205 6.210 14.373 1.00 95.44 103 ALA A O 1
ATOM 847 N N . LEU A 1 104 ? -15.330 5.515 13.357 1.00 94.44 104 LEU A N 1
ATOM 848 C CA . LEU A 1 104 ? -14.854 6.853 12.992 1.00 94.44 104 LEU A CA 1
ATOM 849 C C . LEU A 1 104 ? -15.378 7.331 11.634 1.00 94.44 104 LEU A C 1
ATOM 851 O O . LEU A 1 104 ? -15.354 8.534 11.384 1.00 94.44 104 LEU A O 1
ATOM 855 N N . LEU A 1 105 ? -15.839 6.432 10.763 1.00 93.88 105 LEU A N 1
ATOM 856 C CA . LEU A 1 105 ? -16.139 6.750 9.366 1.00 93.88 105 LEU A CA 1
ATOM 857 C C . LEU A 1 105 ? -17.249 7.800 9.204 1.00 93.88 105 LEU A C 1
ATOM 859 O O . LEU A 1 105 ? -17.135 8.671 8.343 1.00 93.88 105 LEU A O 1
ATOM 863 N N . GLU A 1 106 ? -18.296 7.728 10.027 1.00 92.88 106 GLU A N 1
ATOM 864 C CA . GLU A 1 106 ? -19.412 8.681 10.013 1.00 92.88 106 GLU A CA 1
ATOM 865 C C . GLU A 1 106 ? -19.061 10.029 10.676 1.00 92.88 106 GLU A C 1
ATOM 867 O O . GLU A 1 106 ? -19.190 11.060 10.011 1.00 92.88 106 GLU A O 1
ATOM 872 N N . PRO A 1 107 ? -18.580 10.081 11.937 1.00 95.56 107 PRO A N 1
ATOM 873 C CA . PRO A 1 107 ? -18.300 11.358 12.597 1.00 95.56 107 PRO A CA 1
ATOM 874 C C . PRO A 1 107 ? -17.022 12.048 12.094 1.00 95.56 107 PRO A C 1
ATOM 876 O O . PRO A 1 107 ? -16.938 13.275 12.118 1.00 95.56 107 PRO A O 1
ATOM 879 N N . PHE A 1 108 ? -16.019 11.280 11.658 1.00 93.62 108 PHE A N 1
ATOM 880 C CA . PHE A 1 108 ? -14.678 11.766 11.323 1.00 93.62 108 PHE A CA 1
ATOM 881 C C . PHE A 1 108 ? -14.118 11.062 10.079 1.00 93.62 108 PHE A C 1
ATOM 883 O O . PHE A 1 108 ? -13.107 10.351 10.159 1.00 93.62 108 PHE A O 1
ATOM 890 N N . PRO A 1 109 ? -14.739 11.256 8.901 1.00 89.81 109 PRO A N 1
ATOM 891 C CA . PRO A 1 109 ? -14.375 10.519 7.699 1.00 89.81 109 PRO A CA 1
ATOM 892 C C . PRO A 1 109 ? -12.886 10.677 7.355 1.00 89.81 109 PRO A C 1
ATOM 894 O O . PRO A 1 109 ? -12.232 9.694 7.008 1.00 89.81 109 PRO A O 1
ATOM 897 N N . ASP A 1 110 ? -12.321 11.885 7.467 1.00 90.19 110 ASP A N 1
ATOM 898 C CA . ASP A 1 110 ? -10.917 12.156 7.111 1.00 90.19 110 ASP A CA 1
ATOM 899 C C . ASP A 1 110 ? -9.911 11.532 8.079 1.00 90.19 110 ASP A C 1
ATOM 901 O O . ASP A 1 110 ? -8.779 11.228 7.699 1.00 90.19 110 ASP A O 1
ATOM 905 N N . GLN A 1 111 ? -10.325 11.307 9.324 1.00 92.75 111 GLN A N 1
ATOM 906 C CA . GLN A 1 111 ? -9.494 10.744 10.376 1.00 92.75 111 GLN A CA 1
ATOM 907 C C . GLN A 1 111 ? -9.638 9.220 10.474 1.00 92.75 111 GLN A C 1
ATOM 909 O O . GLN A 1 111 ? -8.739 8.569 11.004 1.00 92.75 111 GLN A O 1
ATOM 914 N N . ALA A 1 112 ? -10.710 8.635 9.932 1.00 92.44 112 ALA A N 1
ATOM 915 C CA . ALA A 1 112 ? -10.969 7.195 9.988 1.00 92.44 112 ALA A CA 1
ATOM 916 C C . ALA A 1 112 ? -9.789 6.364 9.454 1.00 92.44 112 ALA A C 1
ATOM 918 O O . ALA A 1 112 ? -9.407 5.358 10.051 1.00 92.44 112 ALA A O 1
ATOM 919 N N . SER A 1 113 ? -9.115 6.832 8.398 1.00 91.50 113 SER A N 1
ATOM 920 C CA . SER A 1 113 ? -7.942 6.154 7.830 1.00 91.50 113 SER A CA 1
ATOM 921 C C . SER A 1 113 ? -6.754 6.015 8.796 1.00 91.50 113 SER A C 1
ATOM 923 O O . SER A 1 113 ? -5.906 5.152 8.576 1.00 91.50 113 SER A O 1
ATOM 925 N N . TYR A 1 114 ? -6.672 6.810 9.872 1.00 91.56 114 TYR A N 1
ATOM 926 C CA . TYR A 1 114 ? -5.622 6.661 10.892 1.00 91.56 114 TYR A CA 1
ATOM 927 C C . TYR A 1 114 ? -5.815 5.430 11.781 1.00 91.56 114 TYR A C 1
ATOM 929 O O . TYR A 1 114 ? -4.851 4.973 12.394 1.00 91.56 114 TYR A O 1
ATOM 937 N N . ALA A 1 115 ? -7.027 4.878 11.843 1.00 93.06 115 ALA A N 1
ATOM 938 C CA . ALA A 1 115 ? -7.307 3.657 12.589 1.00 93.06 115 ALA A CA 1
ATOM 939 C C . ALA A 1 115 ? -6.844 2.387 11.858 1.00 93.06 115 ALA A C 1
ATOM 941 O O . ALA A 1 115 ? -6.764 1.326 12.477 1.00 93.06 115 ALA A O 1
ATOM 942 N N . VAL A 1 116 ? -6.526 2.475 10.560 1.00 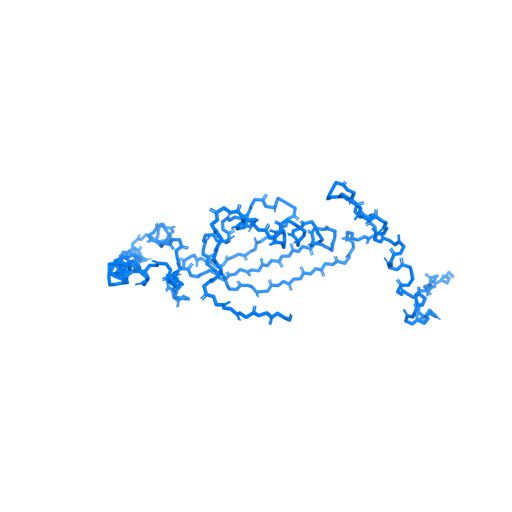92.38 116 VAL A N 1
ATOM 943 C CA . VAL A 1 116 ? -6.175 1.321 9.721 1.00 92.38 116 VAL A CA 1
ATOM 944 C C . VAL A 1 116 ? -4.726 0.886 9.958 1.00 92.38 116 VAL A C 1
ATOM 946 O O . VAL A 1 116 ? -3.774 1.649 9.790 1.00 92.38 116 VAL A O 1
ATOM 949 N N . SER A 1 117 ? -4.553 -0.385 10.316 1.00 91.81 117 SER A N 1
ATOM 950 C CA . SER A 1 117 ? -3.243 -0.998 10.561 1.00 91.81 117 SER A CA 1
ATOM 951 C C . SER A 1 117 ? -2.398 -1.166 9.287 1.00 91.81 117 SER A C 1
ATOM 953 O O . SER A 1 117 ? -2.916 -1.373 8.193 1.00 91.81 117 SER A O 1
ATOM 955 N N . LEU A 1 118 ? -1.065 -1.185 9.435 1.00 89.88 118 LEU A N 1
ATOM 956 C CA . LEU A 1 118 ? -0.104 -1.360 8.325 1.00 89.88 118 LEU A CA 1
ATOM 957 C C . LEU A 1 118 ? -0.207 -2.707 7.586 1.00 89.88 118 LEU A C 1
ATOM 959 O O . LEU A 1 118 ? 0.321 -2.836 6.484 1.00 89.88 118 LEU A O 1
ATOM 963 N N . ALA A 1 119 ? -0.857 -3.704 8.188 1.00 90.06 119 ALA A N 1
ATOM 964 C CA . ALA A 1 119 ? -1.039 -5.024 7.590 1.00 90.06 119 ALA A CA 1
ATOM 965 C C . ALA A 1 119 ? -2.183 -5.079 6.563 1.00 90.06 119 ALA A C 1
ATOM 967 O O . ALA A 1 119 ? -2.244 -6.027 5.774 1.00 90.06 119 ALA A O 1
ATOM 968 N N . PHE A 1 120 ? -3.089 -4.092 6.561 1.00 92.62 120 PHE A N 1
ATOM 969 C CA . PHE A 1 120 ? -4.156 -4.011 5.566 1.00 92.62 120 PHE A CA 1
ATOM 970 C C . PHE A 1 120 ? -3.597 -3.713 4.176 1.00 92.62 120 PHE A C 1
ATOM 972 O O . PHE A 1 120 ? -2.565 -3.055 4.021 1.00 92.62 120 PHE A O 1
ATOM 979 N N . ARG A 1 121 ? -4.285 -4.221 3.154 1.00 92.94 121 ARG A N 1
ATOM 980 C CA . ARG A 1 121 ? -3.944 -3.970 1.757 1.00 92.94 121 ARG A CA 1
ATOM 981 C C . ARG A 1 121 ? -4.484 -2.619 1.304 1.00 92.94 121 ARG A C 1
ATOM 983 O O . ARG A 1 121 ? -5.576 -2.211 1.684 1.00 92.94 121 ARG A O 1
ATOM 990 N N . VAL A 1 122 ? -3.725 -1.957 0.443 1.00 91.81 122 VAL A N 1
ATOM 991 C CA . VAL A 1 122 ? -4.083 -0.698 -0.206 1.00 91.81 122 VAL A CA 1
ATOM 992 C C . VAL A 1 122 ? -3.954 -0.887 -1.706 1.00 91.81 122 VAL A C 1
ATOM 994 O O . VAL A 1 122 ? -2.964 -1.445 -2.190 1.00 91.81 122 VAL A O 1
ATOM 997 N N . ARG A 1 123 ? -4.964 -0.415 -2.439 1.00 91.94 123 ARG A N 1
ATOM 998 C CA . ARG A 1 123 ? -4.939 -0.355 -3.895 1.00 91.94 123 ARG A CA 1
ATOM 999 C C . ARG A 1 123 ? -4.447 1.008 -4.345 1.00 91.94 123 ARG A C 1
ATOM 1001 O O . ARG A 1 123 ? -4.979 2.043 -3.935 1.00 91.94 123 ARG A O 1
ATOM 1008 N N . TYR A 1 124 ? -3.437 1.003 -5.198 1.00 89.94 124 TYR A N 1
ATOM 1009 C CA . TYR A 1 124 ? -2.861 2.219 -5.740 1.00 89.94 124 TYR A CA 1
ATOM 1010 C C . TYR A 1 124 ? -2.421 2.026 -7.178 1.00 89.94 124 TYR A C 1
ATOM 1012 O O . TYR A 1 124 ? -2.035 0.949 -7.634 1.00 89.94 124 TYR A O 1
ATOM 1020 N N . LEU A 1 125 ? -2.461 3.139 -7.882 1.00 91.12 125 LEU A N 1
ATOM 1021 C CA . LEU A 1 125 ? -1.930 3.296 -9.201 1.00 91.12 125 LEU A CA 1
ATOM 1022 C C . LEU A 1 125 ? -0.493 3.800 -9.118 1.00 91.12 125 LEU A C 1
ATOM 1024 O O . LEU A 1 125 ? -0.202 4.828 -8.509 1.00 91.12 125 LEU A O 1
ATOM 1028 N N . MET A 1 126 ? 0.390 3.103 -9.811 1.00 88.88 126 MET A N 1
ATOM 1029 C CA . MET A 1 126 ? 1.798 3.434 -9.919 1.00 88.88 126 MET A CA 1
ATOM 1030 C C . MET A 1 126 ? 2.113 3.847 -11.355 1.00 88.88 126 MET A C 1
ATOM 1032 O O . MET A 1 126 ? 1.929 3.056 -12.280 1.00 88.88 126 MET A O 1
ATOM 1036 N N . HIS A 1 127 ? 2.604 5.070 -11.547 1.00 87.75 127 HIS A N 1
ATOM 1037 C CA . HIS A 1 127 ? 3.058 5.577 -12.839 1.00 87.75 127 HIS A CA 1
ATOM 1038 C C . HIS A 1 127 ? 4.541 5.954 -12.764 1.00 87.75 127 HIS A C 1
ATOM 1040 O O . HIS A 1 127 ? 4.941 6.804 -11.966 1.00 87.75 127 HIS A O 1
ATOM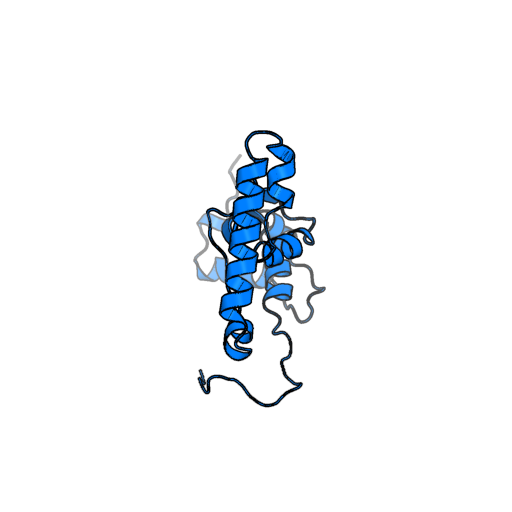 1046 N N . MET A 1 128 ? 5.355 5.305 -13.601 1.00 84.94 128 MET A N 1
ATOM 1047 C CA . MET A 1 128 ? 6.802 5.532 -13.679 1.00 84.94 128 MET A CA 1
ATOM 1048 C C . MET A 1 128 ? 7.320 5.424 -15.111 1.00 84.94 128 MET A C 1
ATOM 1050 O O . MET A 1 128 ? 6.771 4.682 -15.929 1.00 84.94 128 MET A O 1
ATOM 1054 N N . ASN A 1 129 ? 8.402 6.139 -15.418 1.00 84.19 129 ASN A N 1
ATOM 1055 C CA . ASN A 1 129 ? 9.110 5.966 -16.690 1.00 84.19 129 ASN A CA 1
ATOM 1056 C C . ASN A 1 129 ? 10.044 4.740 -16.655 1.00 84.19 129 ASN A C 1
ATOM 1058 O O . ASN A 1 129 ? 10.369 4.209 -15.592 1.00 84.19 129 ASN A O 1
ATOM 1062 N N . ALA A 1 130 ? 10.494 4.254 -17.816 1.00 78.12 130 ALA A N 1
ATOM 1063 C CA . ALA A 1 130 ? 11.342 3.059 -17.86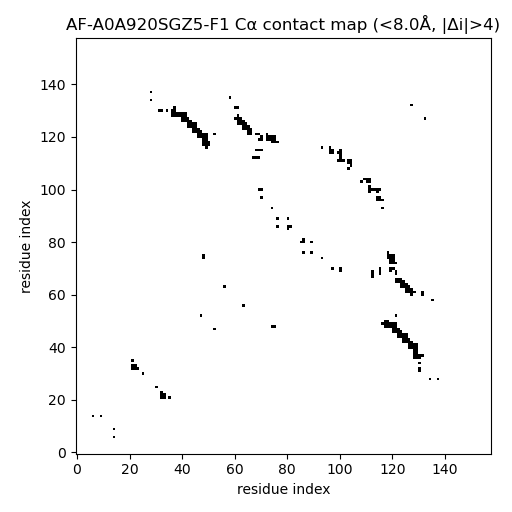3 1.00 78.12 130 ALA A CA 1
ATOM 1064 C C . ALA A 1 130 ? 12.692 3.235 -17.156 1.00 78.12 130 ALA A C 1
ATOM 1066 O O . ALA A 1 130 ? 13.228 2.274 -16.604 1.00 78.12 130 ALA A O 1
ATOM 1067 N N . ARG A 1 131 ? 13.241 4.453 -17.144 1.00 75.88 131 ARG A N 1
ATOM 1068 C CA . ARG A 1 131 ? 14.467 4.769 -16.403 1.00 75.88 131 ARG A CA 1
ATOM 1069 C C . ARG A 1 131 ? 14.281 4.587 -14.892 1.00 75.88 131 ARG A C 1
ATOM 1071 O O . ARG A 1 131 ? 15.159 4.028 -14.238 1.00 75.88 131 ARG A O 1
ATOM 1078 N N . GLU A 1 132 ? 13.162 5.038 -14.343 1.00 75.31 132 GLU A N 1
ATOM 1079 C CA . GLU A 1 132 ? 12.790 4.839 -12.940 1.00 75.31 132 GLU A CA 1
ATOM 1080 C C . GLU A 1 132 ? 12.483 3.381 -12.646 1.00 75.31 132 GLU A C 1
ATOM 1082 O O . GLU A 1 132 ? 12.966 2.862 -11.644 1.00 75.31 132 GLU A O 1
ATOM 1087 N N . ALA A 1 133 ? 11.752 2.704 -13.534 1.00 75.75 133 ALA A N 1
ATOM 1088 C CA . ALA A 1 133 ? 11.439 1.289 -13.382 1.00 75.75 133 ALA A CA 1
ATOM 1089 C C . ALA A 1 133 ? 12.717 0.455 -13.236 1.00 75.75 133 ALA A C 1
ATOM 1091 O O . ALA A 1 133 ? 12.810 -0.361 -12.327 1.00 75.75 133 ALA A O 1
ATOM 1092 N N . MET A 1 134 ? 13.748 0.715 -14.047 1.00 75.62 134 MET A N 1
ATOM 1093 C CA . MET A 1 134 ? 15.045 0.043 -13.901 1.00 75.62 134 MET A CA 1
ATOM 1094 C C . MET A 1 134 ? 15.694 0.291 -12.536 1.00 75.62 134 MET A C 1
ATOM 1096 O O . MET A 1 134 ? 16.288 -0.624 -11.975 1.00 75.62 134 MET A O 1
ATOM 1100 N N . HIS A 1 135 ? 15.587 1.505 -11.997 1.00 73.81 135 HIS A N 1
ATOM 1101 C CA . HIS A 1 135 ? 16.149 1.841 -10.690 1.00 73.81 135 HIS A CA 1
ATOM 1102 C C . HIS A 1 135 ? 15.379 1.183 -9.536 1.00 73.81 135 HIS A C 1
ATOM 1104 O O . HIS A 1 135 ? 15.989 0.621 -8.627 1.00 73.81 135 HIS A O 1
ATOM 1110 N N . VAL A 1 136 ? 14.045 1.230 -9.587 1.00 73.19 136 VAL A N 1
ATOM 1111 C CA . VAL A 1 136 ? 13.161 0.597 -8.600 1.00 73.19 136 VAL A CA 1
ATOM 1112 C C . VAL A 1 136 ? 13.370 -0.910 -8.610 1.00 73.19 136 VAL A C 1
ATOM 1114 O O . VAL A 1 136 ? 13.599 -1.491 -7.555 1.00 73.19 136 VAL A O 1
ATOM 1117 N N . LEU A 1 137 ? 13.346 -1.537 -9.790 1.00 74.56 137 LEU A N 1
ATOM 1118 C CA . LEU A 1 137 ? 13.539 -2.977 -9.929 1.00 74.56 137 LEU A CA 1
ATOM 1119 C C . LEU A 1 137 ? 14.898 -3.398 -9.376 1.00 74.56 137 LEU A C 1
ATOM 1121 O O . LEU A 1 137 ? 14.944 -4.307 -8.564 1.00 74.56 137 LEU A O 1
ATOM 1125 N N . GLU A 1 138 ? 15.976 -2.687 -9.702 1.00 72.50 138 GLU A N 1
ATOM 1126 C CA . GLU A 1 138 ? 17.315 -3.011 -9.200 1.00 72.50 138 GLU A CA 1
ATOM 1127 C C . GLU A 1 138 ? 17.433 -2.895 -7.668 1.00 72.50 138 GLU A C 1
ATOM 1129 O O . GLU A 1 138 ? 18.100 -3.714 -7.048 1.00 72.50 138 GLU A O 1
ATOM 1134 N N . LEU A 1 139 ? 16.762 -1.929 -7.028 1.00 66.06 139 LEU A N 1
ATOM 1135 C CA . LEU A 1 139 ? 16.763 -1.790 -5.561 1.00 66.06 139 LEU A CA 1
ATOM 1136 C C . LEU A 1 139 ? 15.805 -2.750 -4.843 1.00 66.06 139 LEU A C 1
ATOM 1138 O O . LEU A 1 139 ? 15.963 -3.006 -3.649 1.00 66.06 139 LEU A O 1
ATOM 1142 N N . ARG A 1 140 ? 14.779 -3.241 -5.541 1.00 67.75 140 ARG A N 1
ATOM 1143 C CA . ARG A 1 140 ? 13.721 -4.090 -4.972 1.00 67.75 140 ARG A CA 1
ATOM 1144 C C . ARG A 1 140 ? 13.912 -5.569 -5.278 1.00 67.75 140 ARG A C 1
ATOM 1146 O O . ARG A 1 140 ? 13.372 -6.395 -4.553 1.00 67.75 140 ARG A O 1
ATOM 1153 N N . SER A 1 141 ? 14.699 -5.898 -6.300 1.00 60.22 141 SER A N 1
ATOM 1154 C CA . SER A 1 141 ? 15.109 -7.261 -6.633 1.00 60.22 141 SER A CA 1
ATOM 1155 C C . SER A 1 141 ? 16.465 -7.633 -6.042 1.00 60.22 141 SER A C 1
ATOM 1157 O O . SER A 1 141 ? 16.843 -8.802 -6.115 1.00 60.22 141 SER A O 1
ATOM 1159 N N . THR A 1 142 ? 17.220 -6.684 -5.462 1.00 48.72 142 THR A N 1
ATOM 1160 C CA . THR A 1 142 ? 18.387 -7.045 -4.653 1.00 48.72 142 THR A CA 1
ATOM 1161 C C . THR A 1 142 ? 17.911 -7.895 -3.494 1.00 48.72 142 THR A C 1
ATOM 1163 O O . THR A 1 142 ? 17.265 -7.406 -2.566 1.00 48.72 142 THR A O 1
ATOM 1166 N N . HIS A 1 143 ? 18.238 -9.178 -3.587 1.00 36.28 143 HIS A N 1
ATOM 1167 C CA . HIS A 1 143 ? 18.082 -10.152 -2.531 1.00 36.28 143 HIS A CA 1
ATOM 1168 C C . HIS A 1 143 ? 18.589 -9.538 -1.223 1.00 36.28 143 HIS A C 1
ATOM 1170 O O . HIS A 1 143 ? 19.774 -9.208 -1.113 1.00 36.28 143 HIS A O 1
ATOM 1176 N N . ARG A 1 144 ? 17.700 -9.333 -0.242 1.00 36.47 144 ARG A N 1
ATOM 1177 C CA . ARG A 1 144 ? 18.153 -9.125 1.133 1.00 36.47 144 ARG A CA 1
ATOM 1178 C C . ARG A 1 144 ? 18.877 -10.403 1.510 1.00 36.47 144 ARG A C 1
ATOM 1180 O O . ARG A 1 144 ? 18.256 -11.448 1.634 1.00 36.47 144 ARG A O 1
ATOM 1187 N N . ASP A 1 145 ? 20.190 -10.283 1.603 1.00 35.09 145 ASP A N 1
ATOM 1188 C CA . ASP A 1 145 ? 21.109 -11.307 2.054 1.00 35.09 145 ASP A CA 1
ATOM 1189 C C . ASP A 1 145 ? 20.577 -11.970 3.336 1.00 35.09 145 ASP A C 1
ATOM 1191 O O . ASP A 1 145 ? 20.663 -11.408 4.425 1.00 35.09 145 ASP A O 1
ATOM 1195 N N . THR A 1 146 ? 19.988 -13.159 3.207 1.00 37.62 146 THR A N 1
ATOM 1196 C CA . THR A 1 146 ? 19.633 -14.032 4.333 1.00 37.62 146 THR A CA 1
ATOM 1197 C C . THR A 1 146 ? 20.843 -14.834 4.822 1.00 37.62 146 THR A C 1
ATOM 1199 O O . THR A 1 146 ? 20.693 -15.734 5.649 1.00 37.62 146 THR A O 1
ATOM 1202 N N . ARG A 1 147 ? 22.080 -14.501 4.408 1.00 33.91 147 ARG A N 1
ATOM 1203 C CA . ARG A 1 147 ? 23.315 -15.116 4.933 1.00 33.91 147 ARG A CA 1
ATOM 1204 C C . ARG A 1 147 ? 23.673 -14.655 6.348 1.00 33.91 147 ARG A C 1
ATOM 1206 O O . ARG A 1 147 ? 24.818 -14.319 6.646 1.00 33.91 147 ARG A O 1
ATOM 1213 N N . ARG A 1 148 ? 22.712 -14.718 7.267 1.00 33.66 148 ARG A N 1
ATOM 1214 C CA . ARG A 1 148 ? 23.006 -14.786 8.699 1.00 33.66 148 ARG A CA 1
ATOM 1215 C C . ARG A 1 148 ? 22.067 -15.706 9.480 1.00 33.66 148 ARG A C 1
ATOM 1217 O O . ARG A 1 148 ? 21.862 -15.483 10.659 1.00 33.66 148 ARG A O 1
ATOM 1224 N N . THR A 1 149 ? 21.573 -16.768 8.853 1.00 38.06 149 THR A N 1
ATOM 1225 C CA . THR A 1 149 ? 21.202 -18.030 9.519 1.00 38.06 149 THR A CA 1
ATOM 1226 C C . THR A 1 149 ? 21.037 -19.081 8.426 1.00 38.06 149 THR A C 1
ATOM 1228 O O . THR A 1 149 ? 20.180 -18.963 7.559 1.00 38.06 149 THR A O 1
ATOM 1231 N N . GLY A 1 150 ? 21.914 -20.084 8.404 1.00 35.72 150 GLY A N 1
ATOM 1232 C CA . GLY A 1 150 ? 21.951 -21.110 7.361 1.00 35.72 150 GLY A CA 1
ATOM 1233 C C . GLY A 1 150 ? 20.780 -22.090 7.429 1.00 35.72 150 GLY A C 1
ATOM 1234 O O . GLY A 1 150 ? 20.982 -23.235 7.823 1.00 35.72 150 GLY A O 1
ATOM 1235 N N . ARG A 1 151 ? 19.571 -21.664 7.040 1.00 29.00 151 ARG A N 1
ATOM 1236 C CA . ARG A 1 151 ? 18.444 -22.564 6.750 1.00 29.00 151 ARG A CA 1
ATOM 1237 C C . ARG A 1 151 ? 17.364 -21.861 5.921 1.00 29.00 151 ARG A C 1
ATOM 1239 O O . ARG A 1 151 ? 16.758 -20.901 6.380 1.00 29.00 151 ARG A O 1
ATOM 1246 N N . TRP A 1 152 ? 17.101 -22.367 4.719 1.00 30.52 152 TRP A N 1
ATOM 1247 C CA . TRP A 1 152 ? 15.878 -22.066 3.968 1.00 30.52 152 TRP A CA 1
ATOM 1248 C C . TRP A 1 152 ? 14.723 -22.901 4.552 1.00 30.52 152 TRP A C 1
ATOM 1250 O O . TRP A 1 152 ? 14.955 -24.086 4.808 1.00 30.52 152 TRP A O 1
ATOM 1260 N N . PRO A 1 153 ? 13.502 -22.361 4.760 1.00 35.38 153 PRO A N 1
ATOM 1261 C CA . PRO A 1 153 ? 12.392 -23.150 5.305 1.00 35.38 153 PRO A CA 1
ATOM 1262 C C . PRO A 1 153 ? 11.919 -24.254 4.363 1.00 35.38 153 PRO A C 1
ATOM 1264 O O . PRO A 1 153 ? 11.438 -25.282 4.820 1.00 35.38 153 PRO A O 1
ATOM 1267 N N . ASN A 1 154 ? 12.107 -24.096 3.055 1.00 35.94 154 ASN A N 1
ATOM 1268 C CA . ASN A 1 154 ? 11.557 -25.019 2.074 1.00 35.94 154 ASN A CA 1
ATOM 1269 C C . ASN A 1 154 ? 12.667 -25.359 1.086 1.00 35.94 154 ASN A C 1
ATOM 1271 O O . ASN A 1 154 ? 13.093 -24.488 0.331 1.00 35.94 154 ASN A O 1
ATOM 1275 N N . GLY A 1 155 ? 13.162 -26.598 1.127 1.00 32.06 155 GLY A N 1
ATOM 1276 C CA . GLY A 1 155 ? 14.224 -27.132 0.267 1.00 32.06 155 GLY A CA 1
ATOM 1277 C C . GLY A 1 155 ? 13.840 -27.238 -1.212 1.00 32.06 155 GLY A C 1
ATOM 1278 O O . GLY A 1 155 ? 13.961 -28.303 -1.802 1.00 32.06 155 GLY A O 1
ATOM 1279 N N . CYS A 1 156 ? 13.371 -26.145 -1.807 1.00 28.38 156 CYS A N 1
ATOM 1280 C CA . CYS A 1 156 ? 13.066 -26.040 -3.222 1.00 28.38 156 CYS A CA 1
ATOM 1281 C C . CYS A 1 156 ? 14.278 -25.432 -3.933 1.00 28.38 156 CYS A C 1
ATOM 1283 O O . CYS A 1 156 ? 14.589 -24.252 -3.769 1.00 28.38 156 CYS A O 1
ATOM 1285 N N . THR A 1 157 ? 14.992 -26.268 -4.678 1.00 29.84 157 THR A N 1
ATOM 1286 C CA . THR A 1 157 ? 16.014 -25.854 -5.646 1.00 29.84 157 THR A CA 1
ATOM 1287 C C . THR A 1 157 ? 15.311 -25.508 -6.964 1.00 29.84 157 THR A C 1
ATOM 1289 O O . THR A 1 157 ? 14.327 -26.164 -7.304 1.00 29.84 157 THR A O 1
ATOM 1292 N N . ILE A 1 158 ? 15.785 -24.481 -7.680 1.00 32.47 158 ILE A N 1
ATOM 1293 C CA . ILE A 1 158 ? 15.538 -24.367 -9.131 1.00 32.47 158 ILE A CA 1
ATOM 1294 C C . ILE A 1 158 ? 16.489 -25.332 -9.829 1.00 32.47 158 ILE A C 1
ATOM 1296 O O . ILE A 1 158 ? 17.682 -25.311 -9.449 1.00 32.47 158 ILE A O 1
#

Mean predicted aligned error: 12.22 Å

pLDDT: mean 76.6, std 19.11, range [28.38, 96.0]

Secondary structure (DSSP, 8-state):
-----GGGT--HHHHHHHHHHHH---SSTTSPPPGGGGS-EEEEEEEEEHHHHHHHTT-TTSEEEEPPP-GGG-BPPPHHHHHTT-HHHHHHHHHHHHHHHHHHHTT-HHHHGGGS-TTBEEEEEEEEEHHHHHHHHHHHSS----TTS---SS----

Sequence (158 aa):
MGRWNPGRSMTVEERLTVLRAMVGERTNRRHRPGRALERPSYRFDVLSDYGAFRDLQRHRMMTIDWQRLSPDHGYVRPPEVDEAGAGGRFDSAMERSRDLHDALLEPFPDQASYAVSLAFRVRYLMHMNAREAMHVLELRSTHRDTRRTGRWPNGCTI

Nearest PDB structures (foldseek):
  3g4c-assembly1_C  TM=8.158E-01  e=2.688E-05  Thermotoga maritima
  4fzb-assembly4_M  TM=7.689E-01  e=1.817E-05  Paramecium bursaria Chlorella virus 1
  1kq4-assembly1_A  TM=7.573E-01  e=2.869E-05  Thermotoga maritima
  4kar-assembly1_A  TM=7.700E-01  e=5.879E-05  Thermotoga maritima MSB8
  4gtd-assembly1_C  TM=6.456E-01  e=3.489E-05  Thermotoga maritima MSB8

Radius of gyration: 22.24 Å; Cα contacts (8 Å, |Δi|>4): 152; chains: 1; bounding box: 48×45×64 Å

Solvent-accessible surface area (backbone atoms only — not comparable to full-atom values): 9602 Å² total; per-residue (Å²): 139,80,84,87,60,73,72,79,81,52,52,72,67,58,51,48,53,53,51,52,62,50,58,52,90,72,90,45,95,80,63,72,60,48,80,77,35,61,69,52,71,47,78,46,82,44,79,41,40,37,52,61,50,62,60,53,67,72,49,80,88,48,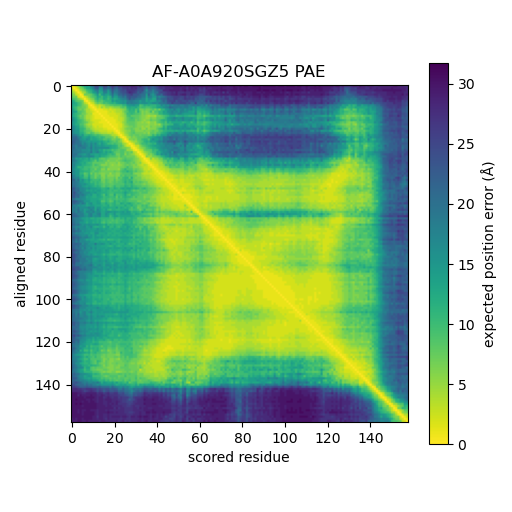50,74,50,66,61,82,67,56,64,84,72,39,67,66,81,61,68,68,40,54,76,67,70,39,47,68,64,51,50,56,50,52,50,55,24,41,54,48,20,60,69,26,42,79,87,36,55,88,58,16,43,74,41,54,56,55,45,25,28,42,52,32,38,42,38,37,30,49,51,52,46,54,53,52,47,57,68,69,64,54,74,78,79,62,90,83,56,102,70,74,96,64,94,75,78,133

Foldseek 3Di:
DDDPDVPVPDDPVRVVVVVDVQQPDDPDLPPQGDPVQQPAKDKDKDKDFLLVVVVVVVLPQKDKDWDQAACVQPFDDDVVCVVVVNVVVVVVLQVQLRVQLVVCCVVPVPCSNVSHDRRGIIIMMIMGTRSSVVSCCVVVVPPPPPVPPPDDPDPDDD